Protein AF-A0A1H5A472-F1 (afdb_monomer)

Foldseek 3Di:
DWDDDPHFIDPDDPDPPQCDCVQPVVHQHDPDPRNQVVQDDPDDAADPQLLVLLLLLQVLCVVVQWHWAWKQDPSDTDGDRDSVSLSVRVRVTQKIWIWIDGPNPQIWIWIAHHPPGSLRGTPDGPNRPPCVVSNVRSSVVSVDDDD

Solvent-accessible surface area (backbone atoms only — not comparable to full-atom values): 8420 Å² total; per-residue (Å²): 122,78,43,77,56,97,92,45,66,31,86,56,74,94,51,97,84,48,36,38,47,88,82,29,63,88,43,72,48,45,93,43,70,57,42,49,48,69,54,57,50,79,86,42,65,63,48,73,67,37,52,52,38,52,52,53,35,52,51,44,29,39,78,74,49,34,35,64,42,28,35,54,52,99,79,38,79,41,84,16,92,40,71,68,51,43,50,60,57,35,63,77,33,29,33,29,36,38,34,29,35,28,95,90,73,49,59,34,48,39,34,32,37,52,86,50,47,64,92,38,30,72,68,48,47,89,88,17,77,89,39,61,68,52,51,55,55,24,52,53,57,68,71,47,80,82,132

pLDDT: mean 75.64, std 18.2, range [42.62, 95.88]

Structure (mmCIF, N/CA/C/O backbone):
data_AF-A0A1H5A472-F1
#
_entry.id   AF-A0A1H5A472-F1
#
loop_
_atom_site.group_PDB
_atom_site.id
_atom_site.type_symbol
_atom_site.label_atom_id
_atom_site.label_alt_id
_atom_site.label_comp_id
_atom_site.label_asym_id
_atom_site.label_entity_id
_atom_site.label_seq_id
_atom_site.pdbx_PDB_ins_code
_atom_site.Cartn_x
_atom_site.Cartn_y
_atom_site.Cartn_z
_atom_site.occupancy
_atom_site.B_iso_or_equiv
_atom_site.auth_seq_id
_atom_site.auth_comp_id
_atom_site.auth_asym_id
_atom_site.auth_atom_id
_atom_site.pdbx_PDB_model_num
ATOM 1 N N . MET A 1 1 ? 3.648 -10.139 -30.097 1.00 47.69 1 MET A N 1
ATOM 2 C CA . MET A 1 1 ? 2.779 -8.991 -30.430 1.00 47.69 1 MET A CA 1
ATOM 3 C C . MET A 1 1 ? 2.376 -8.373 -29.106 1.00 47.69 1 MET A C 1
ATOM 5 O O . MET A 1 1 ? 1.763 -9.064 -28.307 1.00 47.69 1 MET A O 1
ATOM 9 N N . THR A 1 2 ? 2.848 -7.169 -28.808 1.00 43.38 2 THR A N 1
ATOM 10 C CA . THR A 1 2 ? 2.674 -6.539 -27.493 1.00 43.38 2 THR A CA 1
ATOM 11 C C . THR A 1 2 ? 1.408 -5.693 -27.509 1.00 43.38 2 THR A C 1
ATOM 13 O O . THR A 1 2 ? 1.246 -4.872 -28.408 1.00 43.38 2 THR A O 1
ATOM 16 N N . ILE A 1 3 ? 0.496 -5.917 -26.562 1.00 47.66 3 ILE A N 1
ATOM 17 C CA . ILE A 1 3 ? -0.797 -5.223 -26.511 1.00 47.66 3 ILE A CA 1
ATOM 18 C C . ILE A 1 3 ? -0.734 -4.205 -25.373 1.00 47.66 3 ILE A C 1
ATOM 20 O O . ILE A 1 3 ? -0.486 -4.573 -24.227 1.00 47.66 3 ILE A O 1
ATOM 24 N N . VAL A 1 4 ? -0.926 -2.925 -25.689 1.00 42.81 4 VAL A N 1
ATOM 25 C CA . VAL A 1 4 ? -1.000 -1.847 -24.693 1.00 42.81 4 VAL A CA 1
ATOM 26 C C . VAL A 1 4 ? -2.466 -1.643 -24.333 1.00 42.81 4 VAL A C 1
ATOM 28 O O . VAL A 1 4 ? -3.269 -1.333 -25.208 1.00 42.81 4 VAL A O 1
ATOM 31 N N . ASN A 1 5 ? -2.816 -1.826 -23.062 1.00 42.66 5 ASN A N 1
ATOM 32 C CA . ASN A 1 5 ? -4.153 -1.555 -22.533 1.00 42.66 5 ASN A CA 1
ATOM 33 C C . ASN A 1 5 ? -4.028 -0.981 -21.116 1.00 42.66 5 ASN A C 1
ATOM 35 O O . ASN A 1 5 ? -3.119 -1.342 -20.375 1.00 42.66 5 ASN A O 1
ATOM 39 N N . ALA A 1 6 ? -4.914 -0.049 -20.752 1.00 45.81 6 ALA A N 1
ATOM 40 C CA . ALA A 1 6 ? -4.936 0.578 -19.422 1.00 45.81 6 ALA A CA 1
ATOM 41 C C . ALA A 1 6 ? -3.571 1.146 -18.953 1.00 45.81 6 ALA A C 1
ATOM 43 O O . ALA A 1 6 ? -3.205 1.046 -17.784 1.00 45.81 6 ALA A O 1
ATOM 44 N N . GLY A 1 7 ? -2.792 1.725 -19.875 1.00 44.59 7 GLY A N 1
ATOM 45 C CA . GLY A 1 7 ? -1.536 2.415 -19.553 1.00 44.59 7 GLY A CA 1
ATOM 46 C C . GLY A 1 7 ? -0.320 1.518 -19.287 1.00 44.59 7 GLY A C 1
ATOM 47 O O . GLY A 1 7 ? 0.719 2.041 -18.891 1.00 44.59 7 GLY A O 1
ATOM 48 N N . HIS A 1 8 ? -0.402 0.202 -19.518 1.00 44.22 8 HIS A N 1
ATOM 49 C CA . HIS A 1 8 ? 0.749 -0.699 -19.405 1.00 44.22 8 HIS A CA 1
ATOM 50 C C . HIS A 1 8 ? 0.734 -1.815 -20.466 1.00 44.22 8 HIS A C 1
ATOM 52 O O . HIS A 1 8 ? -0.222 -1.992 -21.225 1.00 44.22 8 HIS A O 1
ATOM 58 N N . THR A 1 9 ? 1.858 -2.520 -20.577 1.00 51.19 9 THR A N 1
ATOM 59 C CA . THR A 1 9 ? 2.163 -3.419 -21.693 1.00 51.19 9 THR A CA 1
ATOM 60 C C . THR A 1 9 ? 1.921 -4.877 -21.307 1.00 51.19 9 THR A C 1
ATOM 62 O O . THR A 1 9 ? 2.541 -5.377 -20.368 1.00 51.19 9 THR A O 1
ATOM 65 N N . HIS A 1 10 ? 1.076 -5.584 -22.060 1.00 43.56 10 HIS A N 1
ATOM 66 C CA . HIS A 1 10 ? 0.797 -7.004 -21.845 1.00 43.56 10 HIS A CA 1
ATOM 67 C C . HIS A 1 10 ? 1.555 -7.899 -22.839 1.00 43.56 10 HIS A C 1
ATOM 69 O O . HIS A 1 10 ? 1.568 -7.612 -24.043 1.00 43.56 10 HIS A O 1
ATOM 75 N N . PRO A 1 11 ? 2.139 -9.024 -22.377 1.00 50.25 11 PRO A N 1
ATOM 76 C CA . PRO A 1 11 ? 2.717 -10.039 -23.258 1.00 50.25 11 PRO A CA 1
ATOM 77 C C . PRO A 1 11 ? 1.666 -10.973 -23.890 1.00 50.25 11 PRO A C 1
ATOM 79 O O . PRO A 1 11 ? 2.010 -11.762 -24.766 1.00 50.25 11 PRO A O 1
ATOM 82 N N . HIS A 1 12 ? 0.403 -10.893 -23.463 1.00 53.00 12 HIS A N 1
ATOM 83 C CA . HIS A 1 12 ? -0.727 -11.691 -23.950 1.00 53.00 12 HIS A CA 1
ATOM 84 C C . HIS A 1 12 ? -2.000 -10.835 -24.062 1.00 53.00 12 HIS A C 1
ATOM 86 O O . HIS A 1 12 ? -2.042 -9.704 -23.578 1.00 53.00 12 HIS A O 1
ATOM 92 N N . ALA A 1 13 ? -3.040 -11.366 -24.711 1.00 55.28 13 ALA A N 1
ATOM 93 C CA . ALA A 1 13 ? -4.336 -10.701 -24.806 1.00 55.28 13 ALA A CA 1
ATOM 94 C C . ALA A 1 13 ? -4.941 -10.443 -23.413 1.00 55.28 13 ALA A C 1
ATOM 96 O O . ALA A 1 13 ? -4.740 -11.210 -22.468 1.00 55.28 13 ALA A O 1
ATOM 97 N N . HIS A 1 14 ? -5.670 -9.334 -23.292 1.00 52.16 14 HIS A N 1
ATOM 98 C CA . HIS A 1 14 ? -6.413 -8.964 -22.089 1.00 52.16 14 HIS A CA 1
ATOM 99 C C . HIS A 1 14 ? -7.748 -9.727 -22.059 1.00 52.16 14 HIS A C 1
ATOM 101 O O . HIS A 1 14 ? -8.812 -9.156 -22.296 1.00 52.16 14 HIS A O 1
ATOM 107 N N . ASP A 1 15 ? -7.675 -11.042 -21.855 1.00 60.97 15 ASP A N 1
ATOM 108 C CA . ASP A 1 15 ? -8.832 -11.929 -21.713 1.00 60.97 15 ASP A CA 1
ATOM 109 C C . ASP A 1 15 ? -8.953 -12.474 -20.275 1.00 60.97 15 ASP A C 1
ATOM 111 O O . ASP A 1 15 ? -8.257 -12.035 -19.356 1.00 60.97 15 ASP A O 1
ATOM 115 N N . GLN A 1 16 ? -9.860 -13.430 -20.057 1.00 53.03 16 GLN 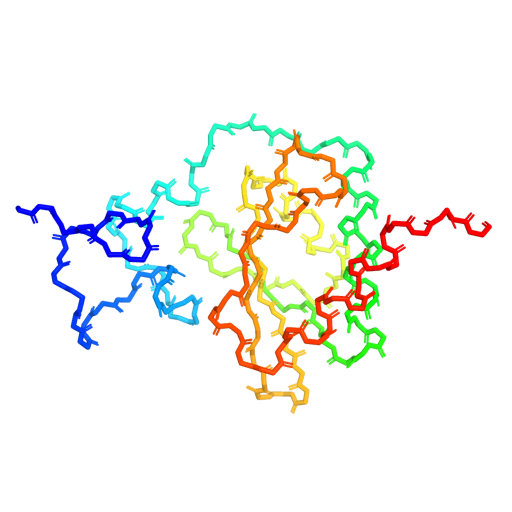A N 1
ATOM 116 C CA . GLN A 1 16 ? -10.113 -14.016 -18.737 1.00 53.03 16 GLN A CA 1
ATOM 117 C C . GLN A 1 16 ? -8.912 -14.778 -18.144 1.00 53.03 16 GLN A C 1
ATOM 119 O O . GLN A 1 16 ? -8.944 -15.075 -16.951 1.00 53.03 16 GLN A O 1
ATOM 124 N N . SER A 1 17 ? -7.871 -15.060 -18.938 1.00 53.88 17 SER A N 1
ATOM 125 C CA . SER A 1 17 ? -6.609 -15.676 -18.511 1.00 53.88 17 SER A CA 1
ATOM 126 C C . SER A 1 17 ? -5.535 -14.654 -18.105 1.00 53.88 17 SER A C 1
ATOM 128 O O . SER A 1 17 ? -4.436 -15.035 -17.692 1.00 53.88 17 SER A O 1
ATOM 130 N N . CYS A 1 18 ? -5.826 -13.350 -18.189 1.00 51.88 18 CYS A N 1
ATOM 131 C CA . CYS A 1 18 ? -4.914 -12.295 -17.762 1.00 51.88 18 CYS A CA 1
ATOM 132 C C . CYS A 1 18 ? -4.896 -12.161 -16.226 1.00 51.88 18 CYS A C 1
ATOM 134 O O . CYS A 1 18 ? -5.792 -11.559 -15.639 1.00 51.88 18 CYS A O 1
ATOM 136 N N . HIS A 1 19 ? -3.835 -12.675 -15.596 1.00 53.91 19 HIS A N 1
ATOM 137 C CA . HIS A 1 19 ? -3.572 -12.592 -14.147 1.00 53.91 19 HIS A CA 1
ATOM 138 C C . HIS A 1 19 ? -2.498 -11.531 -13.829 1.00 53.91 19 HIS A C 1
ATOM 140 O O . HIS A 1 19 ? -1.664 -11.705 -12.937 1.00 53.91 19 HIS A O 1
ATOM 146 N N . CYS A 1 20 ? -2.404 -10.467 -14.638 1.00 53.66 20 CYS A N 1
ATOM 147 C CA . CYS A 1 20 ? -1.385 -9.450 -14.401 1.00 53.66 20 CYS A CA 1
ATOM 148 C C . CYS A 1 20 ? -1.757 -8.602 -13.179 1.00 53.66 20 CYS A C 1
ATOM 150 O O . CYS A 1 20 ? -2.927 -8.289 -12.960 1.00 53.66 20 CYS A O 1
ATOM 152 N N . VAL A 1 21 ? -0.756 -8.175 -12.408 1.00 50.16 21 VAL A N 1
ATOM 153 C CA . VAL A 1 21 ? -0.967 -7.413 -11.163 1.00 50.16 21 VAL A CA 1
ATOM 154 C C . VAL A 1 21 ? -1.721 -6.092 -11.377 1.00 50.16 21 VAL A C 1
ATOM 156 O O . VAL A 1 21 ? -2.335 -5.580 -10.453 1.00 50.16 21 VAL A O 1
ATOM 159 N N . ALA A 1 22 ? -1.712 -5.545 -12.593 1.00 48.97 22 ALA A N 1
ATOM 160 C CA . ALA A 1 22 ? -2.420 -4.312 -12.924 1.00 48.97 22 ALA A CA 1
ATOM 161 C C . ALA A 1 22 ? -3.889 -4.526 -13.348 1.00 48.97 22 ALA A C 1
ATOM 163 O O . ALA A 1 22 ? -4.687 -3.607 -13.218 1.00 48.97 22 ALA A O 1
ATOM 164 N N . CYS A 1 23 ? -4.276 -5.726 -13.799 1.00 48.22 23 CYS A N 1
ATOM 165 C CA . CYS A 1 23 ? -5.669 -6.044 -14.157 1.00 48.22 23 CYS A CA 1
ATOM 166 C C . CYS A 1 23 ? -6.374 -6.902 -13.103 1.00 48.22 23 CYS A C 1
ATOM 168 O O . CYS A 1 23 ? -7.590 -6.819 -12.957 1.00 48.22 23 CYS A O 1
ATOM 170 N N . ARG A 1 24 ? -5.619 -7.722 -12.366 1.00 55.72 24 ARG A N 1
ATOM 171 C CA . ARG A 1 24 ? -6.093 -8.569 -11.268 1.00 55.72 24 ARG A CA 1
ATOM 172 C C . ARG A 1 24 ? -5.063 -8.607 -10.131 1.00 55.72 24 ARG A C 1
ATOM 174 O O . ARG A 1 24 ? -4.466 -9.648 -9.876 1.00 55.72 24 ARG A O 1
ATOM 181 N N . PRO A 1 25 ? -4.860 -7.495 -9.402 1.00 50.56 25 PRO A N 1
ATOM 182 C CA . PRO A 1 25 ? -3.898 -7.423 -8.294 1.00 50.56 25 PRO A CA 1
ATOM 183 C C . PRO A 1 25 ? -4.178 -8.400 -7.143 1.00 50.56 25 PRO A C 1
ATOM 185 O O . PRO A 1 25 ? -3.333 -8.588 -6.274 1.00 50.56 25 PRO A O 1
ATOM 188 N N . LEU A 1 26 ? -5.366 -9.005 -7.111 1.00 42.62 26 LEU A N 1
ATOM 189 C CA . LEU A 1 26 ? -5.763 -10.015 -6.130 1.00 42.62 26 LEU A CA 1
ATOM 190 C C . LEU A 1 26 ? -5.217 -11.413 -6.453 1.00 42.62 26 LEU A C 1
ATOM 192 O O . LEU A 1 26 ? -5.091 -12.241 -5.553 1.00 42.62 26 LEU A O 1
ATOM 196 N N . GLU A 1 27 ? -4.861 -11.680 -7.707 1.00 47.47 27 GLU A N 1
ATOM 197 C CA . GLU A 1 27 ? -4.285 -12.954 -8.127 1.00 47.47 27 GLU A CA 1
ATOM 198 C C . GLU A 1 27 ? -2.751 -12.886 -8.048 1.00 47.47 27 GLU A C 1
ATOM 200 O O . GLU A 1 27 ? -2.148 -11.810 -8.111 1.00 47.47 27 GLU A O 1
ATOM 205 N N . ARG A 1 28 ? -2.091 -14.039 -7.847 1.00 50.03 28 ARG A N 1
ATOM 206 C CA . ARG A 1 28 ? -0.621 -14.120 -7.907 1.00 50.03 28 ARG A CA 1
ATOM 207 C C . ARG A 1 28 ? -0.172 -13.479 -9.225 1.00 50.03 28 ARG A C 1
ATOM 209 O O . ARG A 1 28 ? -0.717 -13.874 -10.258 1.00 50.03 28 ARG A O 1
ATOM 216 N N . PRO A 1 29 ? 0.802 -12.547 -9.220 1.00 53.34 29 PRO A N 1
ATOM 217 C CA . PRO A 1 29 ? 1.305 -11.988 -10.463 1.00 53.34 29 PRO A CA 1
ATOM 218 C C . PRO A 1 29 ? 1.731 -13.154 -11.346 1.00 53.34 29 PRO A C 1
ATOM 220 O O . PRO A 1 29 ? 2.516 -14.007 -10.919 1.00 53.34 29 PRO A O 1
ATOM 223 N N . CYS A 1 30 ? 1.196 -13.234 -12.565 1.00 48.22 30 CYS A N 1
ATOM 224 C CA . CYS A 1 30 ? 1.751 -14.182 -13.515 1.00 48.22 30 CYS A CA 1
ATOM 225 C C . CYS A 1 30 ? 3.245 -13.851 -13.658 1.00 48.22 30 CYS A C 1
ATOM 227 O O . CYS A 1 30 ? 3.609 -12.681 -13.780 1.00 48.22 30 CYS A O 1
ATOM 229 N N . GLY A 1 31 ? 4.124 -14.858 -13.600 1.00 53.44 31 GLY A N 1
ATOM 230 C CA . GLY A 1 31 ? 5.587 -14.686 -13.629 1.00 53.44 31 GLY A CA 1
ATOM 231 C C . GLY A 1 31 ? 6.134 -14.148 -14.957 1.00 53.44 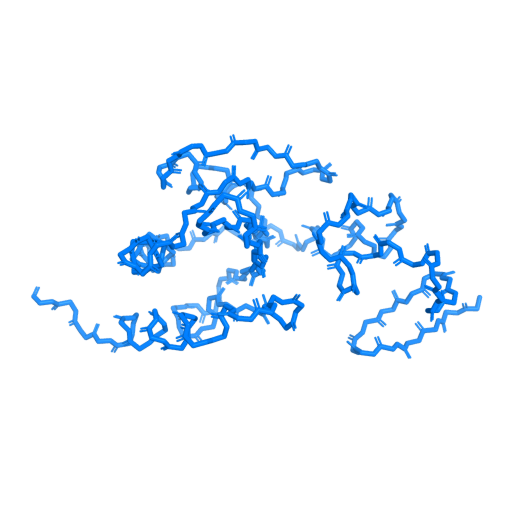31 GLY A C 1
ATOM 232 O O . GLY A 1 31 ? 7.274 -14.419 -15.318 1.00 53.44 31 GLY A O 1
ATOM 233 N N . CYS A 1 32 ? 5.310 -13.443 -15.732 1.00 52.53 32 CYS A N 1
ATOM 234 C CA . CYS A 1 32 ? 5.692 -12.842 -16.987 1.00 52.53 32 CYS A CA 1
ATOM 235 C C . CYS A 1 32 ? 6.567 -11.607 -16.756 1.00 52.53 32 CYS A C 1
ATOM 237 O O . CYS A 1 32 ? 6.423 -10.868 -15.778 1.00 52.53 32 CYS A O 1
ATOM 239 N N . PHE A 1 33 ? 7.432 -11.351 -17.733 1.00 49.69 33 PHE A N 1
ATOM 240 C CA . PHE A 1 33 ? 8.379 -10.241 -17.736 1.00 49.69 33 PHE A CA 1
ATOM 241 C C . PHE A 1 33 ? 7.717 -8.877 -17.470 1.00 49.69 33 PHE A C 1
ATOM 243 O O . PHE A 1 33 ? 8.246 -8.074 -16.710 1.00 49.69 33 PHE A O 1
ATOM 250 N N . GLY A 1 34 ? 6.519 -8.633 -18.018 1.00 54.00 34 GLY A N 1
ATOM 251 C CA . GLY A 1 34 ? 5.778 -7.385 -17.792 1.00 54.00 34 GLY A CA 1
ATOM 252 C C . GLY A 1 34 ? 5.315 -7.194 -16.342 1.00 54.00 34 GLY A C 1
ATOM 253 O O . GLY A 1 34 ? 5.391 -6.087 -15.818 1.00 54.00 34 GLY A O 1
ATOM 254 N N . CYS A 1 35 ? 4.893 -8.264 -15.659 1.00 56.16 35 CYS A N 1
ATOM 255 C CA . CYS A 1 35 ? 4.521 -8.192 -14.243 1.00 56.16 35 CYS A CA 1
ATOM 256 C C . CYS A 1 35 ? 5.745 -8.052 -13.343 1.00 56.16 35 CYS A C 1
ATOM 258 O O . CYS A 1 35 ? 5.704 -7.268 -12.401 1.00 56.16 35 CYS A O 1
ATOM 260 N N . GLN A 1 36 ? 6.839 -8.753 -13.660 1.00 58.31 36 GLN A N 1
ATOM 261 C CA . GLN A 1 36 ? 8.108 -8.613 -12.941 1.00 58.31 36 GLN A CA 1
ATOM 262 C C . GLN A 1 36 ? 8.664 -7.186 -13.039 1.00 58.31 36 GLN A C 1
ATOM 264 O O . GLN A 1 36 ? 9.106 -6.636 -12.038 1.00 58.31 36 GLN A O 1
ATOM 269 N N . GLN A 1 37 ? 8.556 -6.533 -14.198 1.00 56.88 37 GLN A N 1
ATOM 270 C CA . GLN A 1 37 ? 8.971 -5.133 -14.348 1.00 56.88 37 GLN A CA 1
ATOM 271 C C . GLN A 1 37 ? 8.116 -4.136 -13.550 1.00 56.88 37 GLN A C 1
ATOM 273 O O . GLN A 1 37 ? 8.610 -3.076 -13.170 1.00 56.88 37 GLN A O 1
ATOM 278 N N . LEU A 1 38 ? 6.845 -4.445 -13.272 1.00 55.53 38 LEU A N 1
ATOM 279 C CA . LEU A 1 38 ? 5.987 -3.575 -12.457 1.00 55.53 38 LEU A CA 1
ATOM 280 C C . LEU A 1 38 ? 6.374 -3.594 -10.971 1.00 55.53 38 LEU A C 1
ATOM 282 O O . LEU A 1 38 ? 6.243 -2.563 -10.311 1.00 55.53 38 LEU A O 1
ATOM 286 N N . VAL A 1 39 ? 6.868 -4.730 -10.462 1.00 56.75 39 VAL A N 1
ATOM 287 C CA . VAL A 1 39 ? 7.410 -4.850 -9.093 1.00 56.75 39 VAL A CA 1
ATOM 288 C C . VAL A 1 39 ? 8.879 -4.428 -8.992 1.00 56.75 39 VAL A C 1
ATOM 290 O O . VAL A 1 39 ? 9.309 -3.985 -7.933 1.00 56.75 39 VAL A O 1
ATOM 293 N N . GLN A 1 40 ? 9.643 -4.498 -10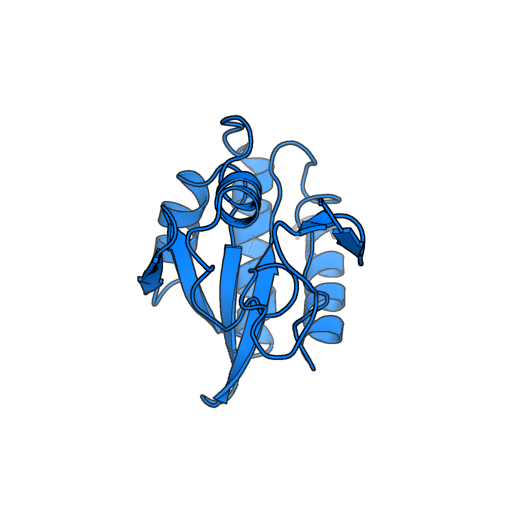.085 1.00 53.44 40 GLN A N 1
ATOM 294 C CA . GLN A 1 40 ? 11.063 -4.141 -10.128 1.00 53.44 40 GLN A CA 1
ATOM 295 C C . GLN A 1 40 ? 11.274 -2.770 -10.787 1.00 53.44 40 GLN A C 1
ATOM 297 O O . GLN A 1 40 ? 11.669 -2.661 -11.946 1.00 53.44 40 GLN A O 1
ATOM 302 N N . ALA A 1 41 ? 11.012 -1.693 -10.047 1.00 53.31 41 ALA A N 1
ATOM 303 C CA . ALA A 1 41 ? 11.501 -0.361 -10.410 1.00 53.31 41 ALA A CA 1
ATOM 304 C C . ALA A 1 41 ? 12.942 -0.160 -9.899 1.00 53.31 41 ALA A C 1
ATOM 306 O O . ALA A 1 41 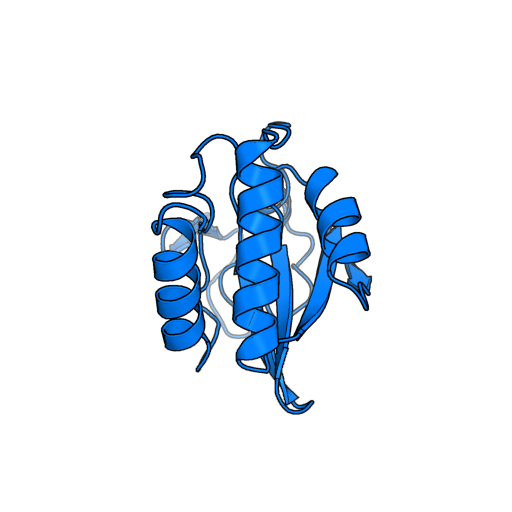? 13.342 -0.874 -8.974 1.00 53.31 41 ALA A O 1
ATOM 307 N N . PRO A 1 42 ? 13.728 0.790 -10.453 1.00 52.50 42 PRO A N 1
ATOM 308 C CA . PRO A 1 42 ? 15.053 1.106 -9.919 1.00 52.50 42 PRO A CA 1
ATOM 309 C C . PRO A 1 42 ? 14.986 1.341 -8.406 1.00 52.50 42 PRO A C 1
ATOM 311 O O . PRO A 1 42 ? 14.027 1.948 -7.928 1.00 52.50 42 PRO A O 1
ATOM 314 N N . ASN A 1 43 ? 15.989 0.833 -7.679 1.00 56.88 43 ASN A N 1
ATOM 315 C CA . ASN A 1 43 ? 16.110 0.875 -6.218 1.00 56.88 43 ASN A CA 1
ATOM 316 C C . ASN A 1 43 ? 16.138 2.318 -5.687 1.00 56.88 43 ASN A C 1
ATOM 318 O O . ASN A 1 43 ? 17.190 2.845 -5.333 1.00 56.88 43 ASN A O 1
ATOM 322 N N . MET A 1 44 ? 14.984 2.972 -5.634 1.00 72.25 44 MET A N 1
ATOM 323 C CA . MET A 1 44 ? 14.781 4.148 -4.808 1.00 72.25 44 MET A CA 1
ATOM 324 C C . MET A 1 44 ? 14.374 3.666 -3.432 1.00 72.25 44 MET A C 1
ATOM 326 O O . MET A 1 44 ? 13.360 2.997 -3.278 1.00 72.25 44 MET A O 1
ATOM 330 N N . MET A 1 45 ? 15.202 3.988 -2.448 1.00 81.50 45 MET A N 1
ATOM 331 C CA . MET A 1 45 ? 14.866 3.792 -1.047 1.00 81.50 45 MET A CA 1
ATOM 332 C C . MET A 1 45 ? 13.950 4.936 -0.595 1.00 81.50 45 MET A C 1
ATOM 334 O O . MET A 1 45 ? 14.158 6.073 -1.034 1.00 81.50 45 MET A O 1
ATOM 338 N N . PRO A 1 46 ? 12.959 4.677 0.273 1.00 87.69 46 PRO A N 1
ATOM 339 C CA . PRO A 1 46 ? 12.101 5.731 0.794 1.00 87.69 46 PRO A CA 1
ATOM 340 C C . PRO A 1 46 ? 12.899 6.713 1.657 1.00 87.69 46 PRO A C 1
ATOM 342 O O . PRO A 1 46 ? 13.813 6.332 2.398 1.00 87.69 46 PRO A O 1
ATOM 345 N N . THR A 1 47 ? 12.516 7.985 1.605 1.00 89.44 47 THR A N 1
ATOM 346 C CA . THR A 1 47 ? 12.972 8.996 2.570 1.00 89.44 47 THR A CA 1
ATOM 347 C C . THR A 1 47 ? 12.301 8.800 3.937 1.00 89.44 47 THR A C 1
ATOM 349 O O . THR A 1 47 ? 11.284 8.114 4.046 1.00 89.44 47 THR A O 1
ATOM 352 N N . ASP A 1 48 ? 12.828 9.424 4.999 1.00 89.31 48 ASP A N 1
ATOM 353 C CA . ASP A 1 48 ? 12.177 9.405 6.323 1.00 89.31 48 ASP A CA 1
ATOM 354 C C . ASP A 1 48 ? 10.748 9.957 6.287 1.00 89.31 48 ASP A C 1
ATOM 356 O O . ASP A 1 48 ? 9.850 9.394 6.911 1.00 89.31 48 ASP A O 1
ATOM 360 N N . ILE A 1 49 ? 10.530 11.021 5.510 1.00 88.50 49 ILE A N 1
ATOM 361 C CA . ILE A 1 49 ? 9.215 11.646 5.337 1.00 88.50 49 ILE A C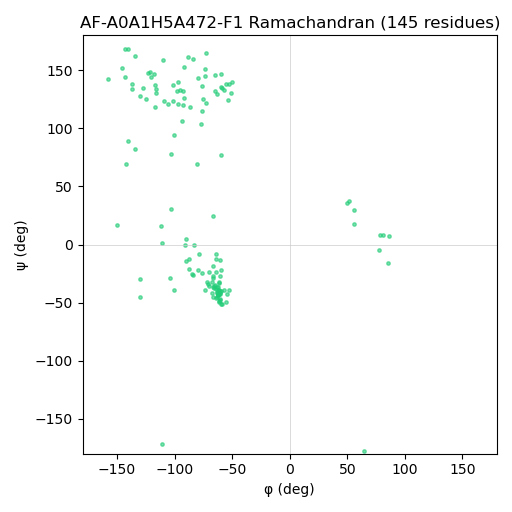A 1
ATOM 362 C C . ILE A 1 49 ? 8.234 10.655 4.706 1.00 88.50 49 ILE A C 1
ATOM 364 O O . ILE A 1 49 ? 7.108 10.531 5.176 1.00 88.50 49 ILE A O 1
ATOM 368 N N . GLU A 1 50 ? 8.661 9.913 3.685 1.00 90.12 50 GLU A N 1
ATOM 369 C CA . GLU A 1 50 ? 7.812 8.927 3.007 1.00 90.12 50 GLU A CA 1
ATOM 370 C C . GLU A 1 50 ? 7.544 7.696 3.872 1.00 90.12 50 GLU A C 1
ATOM 372 O O . GLU A 1 50 ? 6.436 7.162 3.835 1.00 90.12 50 GLU A O 1
ATOM 377 N N . ARG A 1 51 ? 8.509 7.272 4.700 1.00 91.19 51 ARG A N 1
ATOM 378 C CA . ARG A 1 51 ? 8.286 6.222 5.708 1.00 91.19 51 ARG A CA 1
ATOM 379 C C . ARG A 1 51 ? 7.219 6.643 6.717 1.00 91.19 51 ARG A C 1
ATOM 381 O O . ARG A 1 51 ? 6.283 5.887 6.972 1.00 91.19 51 ARG A O 1
ATOM 388 N N . GLN A 1 52 ? 7.336 7.856 7.256 1.00 91.94 52 GLN A N 1
ATOM 389 C CA . GLN A 1 52 ? 6.347 8.418 8.178 1.00 91.94 52 GLN A CA 1
ATOM 390 C C . GLN A 1 52 ? 4.986 8.600 7.498 1.00 91.94 52 GLN A C 1
ATOM 392 O O . GLN A 1 52 ? 3.959 8.269 8.086 1.00 91.94 52 GLN A O 1
ATOM 397 N N . GLY A 1 53 ? 4.978 9.058 6.245 1.00 92.38 53 GLY A N 1
ATOM 398 C CA . GLY A 1 53 ? 3.774 9.182 5.435 1.00 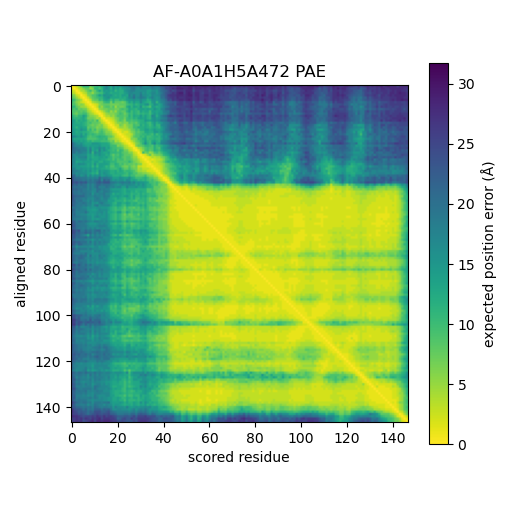92.38 53 GLY A CA 1
ATOM 399 C C . GLY A 1 53 ? 3.083 7.835 5.228 1.00 92.38 53 GLY A C 1
ATOM 400 O O . GLY A 1 53 ? 1.885 7.719 5.471 1.00 92.38 53 GLY A O 1
ATOM 401 N N . LEU A 1 54 ? 3.822 6.780 4.869 1.00 93.94 54 LEU A N 1
ATOM 402 C CA . LEU A 1 54 ? 3.242 5.441 4.744 1.00 93.94 54 LEU A CA 1
ATOM 403 C C . LEU A 1 54 ? 2.675 4.958 6.085 1.00 93.94 54 LEU A C 1
ATOM 405 O O . LEU A 1 54 ? 1.565 4.433 6.124 1.00 93.94 54 LEU A O 1
ATOM 409 N N . GLN A 1 55 ? 3.386 5.178 7.191 1.00 95.12 55 GLN A N 1
ATOM 410 C CA . GLN A 1 55 ? 2.895 4.814 8.519 1.00 95.12 55 GLN A CA 1
ATOM 411 C C . GLN A 1 55 ? 1.570 5.517 8.855 1.00 95.12 55 GLN A C 1
ATOM 413 O O . GLN A 1 55 ? 0.602 4.848 9.217 1.00 95.12 55 GLN A O 1
ATOM 418 N N . GLN A 1 56 ? 1.501 6.842 8.703 1.00 94.31 56 GLN A N 1
ATOM 419 C CA . GLN A 1 56 ? 0.286 7.630 8.952 1.00 94.31 56 GLN A CA 1
ATOM 420 C C . GLN A 1 56 ? -0.871 7.189 8.051 1.00 94.31 56 GLN A C 1
ATOM 422 O O . GLN A 1 56 ? -2.013 7.064 8.498 1.00 94.31 56 GLN A O 1
ATOM 427 N N . PHE A 1 57 ? -0.571 6.893 6.787 1.00 94.69 57 PHE A N 1
ATOM 428 C CA . PHE A 1 57 ? -1.547 6.398 5.830 1.00 94.69 57 PHE A CA 1
ATOM 429 C C . PHE A 1 57 ? -2.150 5.057 6.268 1.00 94.69 57 PHE A C 1
ATOM 431 O O . PHE A 1 57 ? -3.372 4.913 6.326 1.00 94.69 57 PHE A O 1
ATOM 438 N N . LEU A 1 58 ? -1.309 4.086 6.639 1.00 95.44 58 LEU A N 1
ATOM 439 C CA . LEU A 1 58 ? -1.763 2.774 7.111 1.00 95.44 58 LEU A CA 1
ATOM 440 C C . LEU A 1 58 ? -2.536 2.878 8.435 1.00 95.44 58 LEU A C 1
ATOM 442 O O . LEU A 1 58 ? -3.518 2.158 8.631 1.00 95.44 58 LEU A O 1
ATOM 446 N N . GLN A 1 59 ? -2.147 3.799 9.322 1.00 95.88 59 GLN A N 1
ATOM 447 C CA . GLN A 1 59 ? -2.887 4.092 10.553 1.00 95.88 59 GLN A CA 1
ATOM 448 C C . GLN A 1 59 ? -4.288 4.641 10.250 1.00 95.88 59 GLN A C 1
ATOM 450 O O . GLN A 1 59 ? -5.265 4.172 10.834 1.00 95.88 59 GLN A O 1
ATOM 455 N N . SER A 1 60 ? -4.410 5.577 9.304 1.00 95.06 60 SER A N 1
ATOM 456 C CA . SER A 1 60 ? -5.706 6.117 8.877 1.00 95.06 60 SER A CA 1
ATOM 457 C C . SER A 1 60 ? -6.600 5.043 8.251 1.00 95.06 60 SER A C 1
ATOM 459 O O . SER A 1 60 ? -7.787 4.970 8.568 1.00 95.06 60 SER A O 1
ATOM 461 N N . LEU A 1 61 ? -6.046 4.159 7.415 1.00 94.94 61 LEU A N 1
ATOM 462 C CA . LEU A 1 61 ? -6.794 3.022 6.871 1.00 94.94 61 LEU A CA 1
ATOM 463 C C . LEU A 1 61 ? -7.272 2.071 7.975 1.00 94.94 61 LEU A C 1
ATOM 465 O O . LEU A 1 61 ? -8.440 1.675 7.985 1.00 94.94 61 LEU A O 1
ATOM 469 N N . THR A 1 62 ? -6.407 1.777 8.945 1.00 94.62 62 THR A N 1
ATOM 470 C CA . THR A 1 62 ? -6.727 0.912 10.091 1.00 94.62 62 THR A CA 1
ATOM 471 C C . THR A 1 62 ? -7.877 1.484 10.921 1.00 94.62 62 THR A C 1
ATOM 473 O O . THR A 1 62 ? -8.798 0.750 11.273 1.00 94.62 62 THR A O 1
ATOM 476 N N . GLN A 1 63 ? -7.896 2.800 11.165 1.00 94.94 63 GLN A N 1
ATOM 477 C CA . GLN A 1 63 ? -9.005 3.481 11.854 1.00 94.94 63 GLN A CA 1
ATOM 478 C C . GLN A 1 63 ? -10.341 3.352 11.109 1.00 94.94 63 GLN A C 1
ATOM 480 O O . GLN A 1 63 ? -11.406 3.369 11.721 1.00 94.94 63 GLN A O 1
ATOM 485 N N . GLN A 1 64 ? -10.292 3.186 9.788 1.00 94.25 64 GLN A N 1
ATOM 486 C CA . GLN A 1 64 ? -11.459 2.971 8.934 1.00 94.25 64 GLN A CA 1
ATOM 487 C C . GLN A 1 64 ? -11.809 1.480 8.755 1.00 94.25 64 GLN A C 1
ATOM 489 O O . GLN A 1 64 ? -12.720 1.142 7.986 1.00 94.25 64 GLN A O 1
ATOM 494 N N . GLY A 1 65 ? -11.102 0.582 9.450 1.00 94.25 65 GLY A N 1
ATOM 495 C CA . GLY A 1 65 ? -11.295 -0.869 9.421 1.00 94.25 65 GLY A CA 1
ATOM 496 C C . GLY A 1 65 ? -10.547 -1.601 8.304 1.00 94.25 65 GLY A C 1
ATOM 497 O O . GLY A 1 65 ? -10.782 -2.790 8.118 1.00 94.25 65 GLY A O 1
ATOM 498 N N . TRP A 1 66 ? -9.678 -0.918 7.554 1.00 94.12 66 TRP A N 1
ATOM 499 C CA . TRP A 1 66 ? -8.819 -1.531 6.539 1.00 94.12 66 TRP A CA 1
ATOM 500 C C . TRP A 1 66 ? -7.458 -1.877 7.140 1.00 94.12 66 TRP A C 1
ATOM 502 O O . TRP A 1 66 ? -6.635 -1.001 7.394 1.00 94.12 66 TRP A O 1
ATOM 512 N N . LEU A 1 67 ? -7.226 -3.164 7.367 1.00 94.31 67 LEU A N 1
ATOM 513 C CA . LEU A 1 67 ? -6.031 -3.686 8.017 1.00 94.31 67 LEU A CA 1
ATOM 514 C C . LEU A 1 67 ? -4.994 -4.117 6.977 1.00 94.31 67 LEU A C 1
ATOM 516 O O . LEU A 1 67 ? -5.358 -4.846 6.051 1.00 94.31 67 LEU A O 1
ATOM 520 N N . PRO A 1 68 ? -3.713 -3.737 7.118 1.00 94.19 68 PRO A N 1
ATOM 521 C CA . PRO A 1 68 ? -2.633 -4.343 6.347 1.00 94.19 68 PRO A CA 1
ATOM 522 C C . PRO A 1 68 ? -2.624 -5.859 6.543 1.00 94.19 68 PRO A C 1
ATOM 524 O O . PRO A 1 68 ? -2.832 -6.346 7.654 1.00 94.19 68 PRO A O 1
ATOM 527 N N . HIS A 1 69 ? -2.411 -6.600 5.460 1.00 92.62 69 HIS A N 1
ATOM 528 C CA . HIS A 1 69 ? -2.458 -8.057 5.493 1.00 92.62 69 HIS A CA 1
ATOM 529 C C . HIS A 1 69 ? -1.245 -8.707 4.842 1.00 92.62 69 HIS A C 1
ATOM 531 O O . HI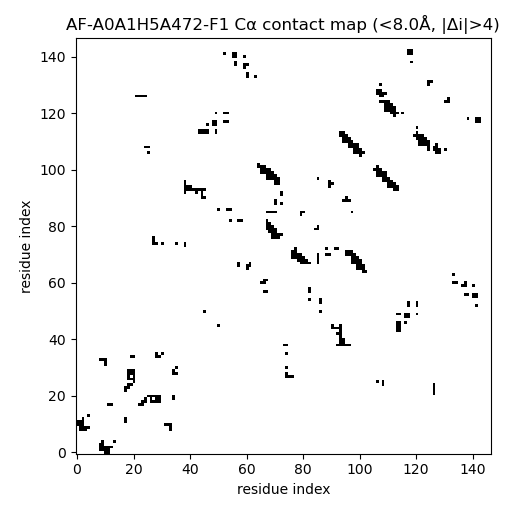S A 1 69 ? -0.688 -9.647 5.409 1.00 92.62 69 HIS A O 1
ATOM 537 N N . GLU A 1 70 ? -0.838 -8.231 3.664 1.00 92.94 70 GLU A N 1
ATOM 538 C CA . GLU A 1 70 ? 0.316 -8.770 2.944 1.00 92.94 70 GLU A CA 1
ATOM 539 C C . GLU A 1 70 ? 1.063 -7.674 2.181 1.00 92.94 70 GLU A C 1
ATOM 541 O O . GLU A 1 70 ? 0.460 -6.710 1.702 1.00 92.94 70 GLU A O 1
ATOM 546 N N . VAL A 1 71 ? 2.365 -7.872 1.987 1.00 92.12 71 VAL A N 1
ATOM 547 C CA . VAL A 1 71 ? 3.207 -7.081 1.080 1.00 92.12 71 VAL A CA 1
ATOM 548 C C . VAL A 1 71 ? 3.741 -7.990 -0.023 1.00 92.12 71 VAL A C 1
ATOM 550 O O . VAL A 1 71 ? 4.151 -9.119 0.241 1.00 92.12 71 VAL A O 1
ATOM 553 N N . MET A 1 72 ? 3.733 -7.514 -1.267 1.00 87.44 72 MET A N 1
ATOM 554 C CA . MET A 1 72 ? 4.377 -8.211 -2.380 1.00 87.44 72 MET A CA 1
ATOM 555 C C . MET A 1 72 ? 5.897 -8.030 -2.304 1.00 87.44 72 MET A C 1
ATOM 557 O O . MET A 1 72 ? 6.391 -6.920 -2.502 1.00 87.44 72 MET A O 1
ATOM 561 N N . LEU A 1 73 ? 6.625 -9.124 -2.084 1.00 82.75 73 LEU A N 1
ATOM 562 C CA . LEU A 1 73 ? 8.088 -9.194 -2.088 1.00 82.75 73 LEU A CA 1
ATOM 563 C C . LEU A 1 73 ? 8.542 -10.263 -3.082 1.00 82.75 73 LEU A C 1
ATOM 565 O O . LEU A 1 73 ? 8.083 -11.402 -3.023 1.00 82.75 73 LEU A O 1
ATOM 569 N N . ASP A 1 74 ? 9.409 -9.886 -4.024 1.00 75.62 74 ASP A N 1
ATOM 570 C CA . ASP A 1 74 ? 9.987 -10.788 -5.033 1.00 75.62 74 ASP A CA 1
ATOM 571 C C . ASP A 1 74 ? 8.958 -11.660 -5.784 1.00 75.62 74 ASP A C 1
ATOM 573 O O . ASP A 1 74 ? 9.204 -12.811 -6.143 1.00 75.62 74 ASP A O 1
ATOM 577 N N . GLY A 1 75 ? 7.769 -11.101 -6.040 1.00 73.50 75 GLY A N 1
ATOM 578 C CA . GLY A 1 75 ? 6.680 -11.791 -6.741 1.00 73.50 75 GLY A CA 1
ATOM 579 C C . GLY A 1 75 ? 5.847 -12.742 -5.872 1.00 73.50 75 GLY A C 1
ATOM 580 O O . GLY A 1 75 ? 4.994 -13.456 -6.404 1.00 73.50 75 GLY A O 1
ATOM 581 N N . ALA A 1 76 ? 6.049 -12.744 -4.553 1.00 78.12 76 ALA A N 1
ATOM 582 C CA . ALA A 1 76 ? 5.245 -13.486 -3.591 1.00 78.12 76 ALA A CA 1
ATOM 583 C C . ALA A 1 76 ? 4.592 -12.561 -2.553 1.00 78.12 76 ALA A C 1
ATOM 585 O O . ALA A 1 76 ? 5.180 -11.580 -2.106 1.00 78.12 76 ALA A O 1
ATOM 586 N N . TRP A 1 77 ? 3.374 -12.908 -2.137 1.00 84.38 77 TRP A N 1
ATOM 587 C CA . TRP A 1 77 ? 2.720 -12.258 -1.005 1.00 84.38 77 TRP A CA 1
ATOM 588 C C . TRP A 1 77 ? 3.336 -12.754 0.300 1.00 84.38 77 TRP A C 1
ATOM 590 O O . TRP A 1 77 ? 3.389 -13.959 0.545 1.00 84.38 77 TRP A O 1
ATOM 600 N N . GLN A 1 78 ? 3.806 -11.818 1.117 1.00 90.94 78 GLN A N 1
ATOM 601 C CA . GLN A 1 78 ? 4.329 -12.070 2.452 1.00 90.94 78 GLN A CA 1
ATOM 602 C C . GLN A 1 78 ? 3.348 -11.510 3.469 1.00 90.94 78 GLN A C 1
ATOM 604 O O . GLN A 1 78 ? 3.024 -10.324 3.421 1.00 90.94 78 GLN A O 1
ATOM 609 N N . HIS A 1 79 ? 2.877 -12.358 4.378 1.00 93.31 79 HIS A N 1
ATOM 610 C CA . HIS A 1 79 ? 1.939 -11.956 5.418 1.00 93.31 79 HIS A CA 1
ATOM 611 C C . HIS A 1 79 ? 2.576 -10.950 6.388 1.00 93.31 79 HIS A C 1
ATOM 613 O O . HIS A 1 79 ? 3.691 -11.161 6.861 1.00 93.31 79 HIS A O 1
ATOM 619 N N . THR A 1 80 ? 1.860 -9.863 6.677 1.00 94.31 80 THR A N 1
ATOM 620 C CA . THR A 1 80 ? 2.301 -8.749 7.530 1.00 94.31 80 THR A CA 1
ATOM 621 C C . THR A 1 80 ? 1.187 -8.356 8.511 1.00 94.31 80 THR A C 1
ATOM 623 O O . THR A 1 80 ? 0.437 -7.417 8.243 1.00 94.31 80 THR A O 1
ATOM 626 N N . PRO A 1 81 ? 1.040 -9.058 9.651 1.00 85.81 81 PRO A N 1
ATOM 627 C CA . PRO A 1 81 ? -0.006 -8.822 10.655 1.00 85.81 81 PRO A CA 1
ATOM 628 C C . PRO A 1 81 ? 0.038 -7.460 11.368 1.00 85.81 81 PRO A C 1
ATOM 630 O O . PRO A 1 81 ? -0.886 -7.157 12.122 1.00 85.81 81 PRO A O 1
ATOM 633 N N . SER A 1 82 ? 1.082 -6.644 11.185 1.00 93.12 82 SER A N 1
ATOM 634 C CA . SER A 1 82 ? 1.173 -5.313 11.797 1.00 93.12 82 SER A CA 1
ATOM 635 C C . SER A 1 82 ? 1.643 -4.239 10.819 1.00 93.12 82 SER A C 1
ATOM 637 O O . SER A 1 82 ? 2.237 -4.523 9.771 1.00 93.12 82 SER A O 1
ATOM 639 N N . ILE A 1 83 ? 1.395 -2.976 11.185 1.00 95.38 83 ILE A N 1
ATOM 640 C CA . ILE A 1 83 ? 1.929 -1.821 10.458 1.00 95.38 83 ILE A CA 1
ATOM 641 C C . ILE A 1 83 ? 3.461 -1.856 10.475 1.00 95.38 83 ILE A C 1
ATOM 643 O O . ILE A 1 83 ? 4.056 -1.604 9.432 1.00 95.38 83 ILE A O 1
ATOM 647 N N . GLU A 1 84 ? 4.113 -2.221 11.590 1.00 95.56 84 GLU A N 1
ATOM 648 C CA . GLU A 1 84 ? 5.583 -2.281 11.628 1.00 95.56 84 GLU A CA 1
ATOM 649 C C . GLU A 1 84 ? 6.146 -3.280 10.613 1.00 95.56 84 GLU A C 1
ATOM 651 O O . GLU A 1 84 ? 7.028 -2.921 9.837 1.00 95.56 84 GLU A O 1
ATOM 656 N N . GLN A 1 85 ? 5.599 -4.498 10.551 1.00 95.06 85 GLN A N 1
ATOM 657 C CA . GLN A 1 85 ? 6.058 -5.508 9.588 1.00 95.06 85 GLN A CA 1
ATOM 658 C C . GLN A 1 85 ? 5.756 -5.099 8.144 1.00 95.06 85 GLN A C 1
ATOM 660 O O . GLN A 1 85 ? 6.556 -5.320 7.236 1.00 95.06 85 GLN A O 1
ATOM 665 N N . THR A 1 86 ? 4.613 -4.443 7.930 1.00 95.75 86 THR A N 1
ATOM 666 C CA . THR A 1 86 ? 4.260 -3.880 6.623 1.00 95.75 86 THR A CA 1
ATOM 667 C C . THR A 1 86 ? 5.290 -2.837 6.180 1.00 95.75 86 THR A C 1
ATOM 669 O O . THR A 1 86 ? 5.705 -2.842 5.020 1.00 95.75 86 THR A O 1
ATOM 672 N N . LEU A 1 87 ? 5.736 -1.961 7.086 1.00 94.19 87 LEU A N 1
ATOM 673 C CA . LEU A 1 87 ? 6.769 -0.958 6.813 1.00 94.19 87 LEU A CA 1
ATOM 674 C C . LEU A 1 87 ? 8.132 -1.607 6.553 1.00 94.19 87 LEU A C 1
ATOM 676 O O . LEU A 1 87 ? 8.803 -1.235 5.592 1.00 94.19 87 LEU A O 1
ATOM 680 N N . GLU A 1 88 ? 8.525 -2.586 7.368 1.00 93.00 88 GLU A N 1
ATOM 681 C CA . GLU A 1 88 ? 9.782 -3.325 7.212 1.00 93.00 88 GLU A CA 1
ATOM 682 C C . GLU A 1 88 ? 9.893 -3.956 5.821 1.00 93.00 88 GLU A C 1
ATOM 684 O O . GLU A 1 88 ? 10.886 -3.744 5.125 1.00 93.00 88 GLU A O 1
ATOM 689 N N . HIS A 1 89 ? 8.851 -4.664 5.382 1.00 92.00 89 HIS A N 1
ATOM 690 C CA . HIS A 1 89 ? 8.803 -5.255 4.047 1.00 92.00 89 HIS A CA 1
ATOM 691 C C . HIS A 1 89 ? 8.729 -4.187 2.950 1.00 92.00 89 HIS A C 1
ATOM 693 O O . HIS A 1 89 ? 9.444 -4.272 1.956 1.00 92.00 89 HIS A O 1
ATOM 699 N N . SER A 1 90 ? 7.928 -3.135 3.135 1.00 91.81 90 SER A N 1
ATOM 700 C CA . SER A 1 90 ? 7.802 -2.058 2.142 1.00 91.81 90 SER A CA 1
ATOM 701 C C . SER A 1 90 ? 9.124 -1.326 1.891 1.00 91.81 90 SER A C 1
ATOM 703 O O . SER A 1 90 ? 9.385 -0.919 0.762 1.00 91.81 90 SER A O 1
ATOM 705 N N . ASN A 1 91 ? 9.986 -1.198 2.905 1.00 89.69 91 ASN A N 1
ATOM 706 C CA . ASN A 1 91 ? 11.315 -0.588 2.774 1.00 89.69 91 ASN A CA 1
ATOM 707 C C . ASN A 1 91 ? 12.279 -1.407 1.900 1.00 89.69 91 ASN A C 1
ATOM 709 O O . ASN A 1 91 ? 13.279 -0.867 1.434 1.00 89.69 91 ASN A O 1
ATOM 713 N N . GLN A 1 92 ? 11.991 -2.691 1.678 1.00 86.56 92 GLN A N 1
ATOM 714 C CA . GLN A 1 92 ? 12.769 -3.568 0.799 1.00 86.56 92 GLN A CA 1
ATOM 715 C C . GLN A 1 92 ? 12.288 -3.487 -0.660 1.00 86.56 92 GLN A C 1
ATOM 717 O O . GLN A 1 92 ? 12.979 -3.944 -1.569 1.00 86.56 92 GLN A O 1
ATOM 722 N N . CYS A 1 93 ? 11.125 -2.873 -0.901 1.00 83.12 93 CYS A N 1
ATOM 723 C CA . CYS A 1 93 ? 10.538 -2.702 -2.224 1.00 83.12 93 CYS A CA 1
ATOM 724 C C . CYS A 1 93 ? 10.872 -1.321 -2.788 1.00 83.12 93 CYS A C 1
ATOM 726 O O . CYS A 1 93 ? 10.732 -0.320 -2.093 1.00 83.12 93 CYS A O 1
ATOM 728 N N . SER A 1 94 ? 11.181 -1.221 -4.081 1.00 79.75 94 SER A N 1
ATOM 729 C CA . SER A 1 94 ? 11.235 0.079 -4.771 1.00 79.75 94 SER A CA 1
ATOM 730 C C . SER A 1 94 ? 9.842 0.643 -5.091 1.00 79.75 94 SER A C 1
ATOM 732 O O . SER A 1 94 ? 9.672 1.854 -5.240 1.00 79.75 94 SER A O 1
ATOM 734 N N . LYS A 1 95 ? 8.837 -0.237 -5.190 1.00 82.06 95 LYS A N 1
ATOM 735 C CA . LYS A 1 95 ? 7.410 0.079 -5.346 1.00 82.06 95 LYS A CA 1
ATOM 736 C C . LYS A 1 95 ? 6.577 -0.894 -4.510 1.00 82.06 95 LYS A C 1
ATOM 738 O O . LYS A 1 95 ? 6.214 -1.960 -5.012 1.00 82.06 95 LYS A O 1
ATOM 743 N N . PRO A 1 96 ? 6.308 -0.582 -3.234 1.00 88.62 96 PRO A N 1
ATOM 744 C CA . PRO A 1 96 ? 5.544 -1.471 -2.372 1.00 88.62 96 PRO A CA 1
ATOM 745 C C . PRO A 1 96 ? 4.155 -1.710 -2.948 1.00 88.62 96 PRO A C 1
ATOM 747 O O . PRO A 1 96 ? 3.474 -0.770 -3.361 1.00 88.62 96 PRO A O 1
ATOM 750 N N . ILE A 1 97 ? 3.718 -2.963 -2.935 1.00 90.00 97 ILE A N 1
ATOM 751 C CA . ILE A 1 97 ? 2.328 -3.323 -3.199 1.00 90.00 97 ILE A CA 1
ATOM 752 C C . ILE A 1 97 ? 1.802 -3.967 -1.929 1.00 90.00 97 ILE A C 1
ATOM 754 O O . ILE A 1 97 ? 2.324 -4.994 -1.496 1.00 90.00 97 ILE A O 1
ATOM 758 N N . ILE A 1 98 ? 0.789 -3.349 -1.335 1.00 92.38 98 ILE A N 1
ATOM 759 C CA . ILE A 1 98 ? 0.231 -3.757 -0.048 1.00 92.38 98 ILE A CA 1
ATOM 760 C C . ILE A 1 98 ? -1.206 -4.203 -0.269 1.00 92.38 98 ILE A C 1
ATOM 762 O O . ILE A 1 98 ? -2.004 -3.487 -0.879 1.00 92.38 98 ILE A O 1
ATOM 766 N N . ARG A 1 99 ? -1.536 -5.382 0.250 1.00 91.00 99 ARG A N 1
ATOM 767 C CA . ARG A 1 99 ? -2.904 -5.867 0.369 1.00 91.00 99 ARG A CA 1
ATOM 768 C C . ARG A 1 99 ? -3.459 -5.489 1.735 1.00 91.00 99 ARG A C 1
ATOM 770 O O . ARG A 1 99 ? -2.825 -5.740 2.760 1.00 91.00 99 ARG A O 1
ATOM 777 N N . VAL A 1 100 ? -4.662 -4.932 1.732 1.00 92.31 100 VAL A N 1
ATOM 778 C CA . VAL A 1 100 ? -5.443 -4.598 2.922 1.00 92.31 100 VAL A CA 1
ATOM 779 C C . VAL A 1 100 ? -6.751 -5.384 2.936 1.00 92.31 100 VAL A C 1
ATOM 781 O O . VAL A 1 100 ? -7.328 -5.654 1.881 1.00 92.31 100 VAL A O 1
ATOM 784 N N . LEU A 1 101 ? -7.228 -5.736 4.126 1.00 91.19 101 LEU A N 1
ATOM 785 C CA . LEU A 1 101 ? -8.491 -6.437 4.339 1.00 91.19 101 LEU A CA 1
ATOM 786 C C . LEU A 1 101 ? -9.430 -5.629 5.229 1.00 91.19 101 LEU A C 1
ATOM 788 O O . LEU A 1 101 ? -8.985 -4.936 6.140 1.00 91.19 101 LEU A O 1
ATOM 792 N N . LYS A 1 102 ? -10.733 -5.759 5.002 1.00 88.06 102 LYS A N 1
ATOM 793 C CA . LYS A 1 102 ? -11.778 -5.222 5.873 1.00 88.06 102 LYS A CA 1
ATOM 794 C C . LYS A 1 102 ? -12.887 -6.253 6.043 1.00 88.06 102 LYS A C 1
ATOM 796 O O . LYS A 1 102 ? -13.261 -6.920 5.088 1.00 88.06 102 LYS A O 1
ATOM 801 N N . ASP A 1 103 ? -13.393 -6.392 7.265 1.00 87.62 103 ASP A N 1
ATOM 802 C CA . ASP A 1 103 ? -14.481 -7.320 7.621 1.00 87.62 103 ASP A CA 1
ATOM 803 C C . ASP A 1 103 ? -14.224 -8.806 7.258 1.00 87.62 103 ASP A C 1
ATOM 805 O O . ASP A 1 103 ? -15.144 -9.615 7.241 1.00 87.62 103 ASP A O 1
ATOM 809 N N . GLY A 1 104 ? -12.965 -9.188 7.007 1.00 77.25 104 GLY A N 1
ATOM 810 C CA . GLY A 1 104 ? -12.542 -10.566 6.723 1.00 77.25 104 GLY A CA 1
ATOM 811 C C . GLY A 1 104 ? -12.653 -11.014 5.261 1.00 77.25 104 GLY A C 1
ATOM 812 O O . GLY A 1 104 ? -12.015 -11.998 4.899 1.00 77.25 104 GLY A O 1
ATOM 813 N N . ASP A 1 105 ? -13.395 -10.299 4.414 1.00 77.38 105 ASP A N 1
ATOM 814 C CA . ASP A 1 105 ? -13.635 -10.676 3.012 1.00 77.38 105 ASP A CA 1
ATOM 815 C C . ASP A 1 105 ? -13.363 -9.546 2.001 1.00 77.38 105 ASP A C 1
ATOM 817 O O . ASP A 1 105 ? -12.941 -9.803 0.868 1.00 77.38 105 ASP A O 1
ATOM 821 N N . LYS A 1 106 ? -13.533 -8.278 2.393 1.00 83.06 106 LYS A N 1
ATOM 822 C CA . LYS A 1 106 ? -13.250 -7.138 1.515 1.00 83.06 106 LYS A CA 1
ATOM 823 C C . LYS A 1 106 ? -11.753 -6.991 1.369 1.00 83.06 106 LYS A C 1
ATOM 825 O O . LYS A 1 106 ? -11.044 -6.775 2.348 1.00 83.06 106 LYS A O 1
ATOM 830 N N . THR A 1 107 ? -11.286 -7.049 0.129 1.00 85.69 107 THR A N 1
ATOM 831 C CA . THR A 1 107 ? -9.863 -6.957 -0.184 1.00 85.69 107 THR A CA 1
ATOM 832 C C . THR A 1 107 ? -9.570 -5.717 -1.012 1.00 85.69 107 THR A C 1
ATOM 834 O O . THR A 1 107 ? -10.252 -5.432 -1.995 1.00 85.69 107 THR A O 1
ATOM 837 N N . GLY A 1 108 ? -8.530 -4.993 -0.614 1.00 85.94 108 GLY A N 1
ATOM 838 C CA . GLY A 1 108 ? -7.965 -3.867 -1.336 1.00 85.94 108 GLY A CA 1
ATOM 839 C C . GLY A 1 108 ? -6.484 -4.094 -1.612 1.00 85.94 108 GLY A C 1
ATOM 840 O O . GLY A 1 108 ? -5.786 -4.721 -0.822 1.00 85.94 108 GLY A O 1
ATOM 841 N N . VAL A 1 109 ? -5.993 -3.580 -2.731 1.00 87.75 109 VAL A N 1
ATOM 842 C CA . VAL A 1 109 ? -4.574 -3.546 -3.087 1.00 87.75 109 VAL A CA 1
ATOM 843 C C . VAL A 1 109 ? -4.183 -2.124 -3.460 1.00 87.75 109 VAL A C 1
ATOM 845 O O . VAL A 1 109 ? -4.900 -1.433 -4.188 1.00 87.75 109 VAL A O 1
ATOM 848 N N . ILE A 1 110 ? -3.041 -1.692 -2.936 1.00 89.88 110 ILE A N 1
ATOM 849 C CA . ILE A 1 110 ? -2.510 -0.347 -3.120 1.00 89.88 110 ILE A CA 1
ATOM 850 C C . ILE A 1 110 ? -1.054 -0.473 -3.553 1.00 89.88 110 ILE A C 1
ATOM 852 O O . ILE A 1 110 ? -0.264 -1.152 -2.895 1.00 89.88 110 ILE A O 1
ATOM 856 N N . ARG A 1 111 ? -0.701 0.187 -4.655 1.00 89.44 111 ARG A N 1
ATOM 857 C CA . ARG A 1 111 ? 0.678 0.364 -5.101 1.00 89.44 111 ARG A CA 1
ATOM 858 C C . ARG A 1 111 ? 1.183 1.730 -4.659 1.00 89.44 111 ARG A C 1
ATOM 860 O O . ARG A 1 111 ? 0.533 2.749 -4.896 1.00 89.44 111 ARG A O 1
ATOM 867 N N . PHE A 1 112 ? 2.370 1.734 -4.074 1.00 89.25 112 PHE A N 1
ATOM 868 C CA . PHE A 1 112 ? 3.073 2.922 -3.614 1.00 89.25 112 PHE A CA 1
ATOM 869 C C . PHE A 1 112 ? 4.305 3.197 -4.479 1.00 89.25 112 PHE A C 1
ATOM 871 O O . PHE A 1 112 ? 4.828 2.302 -5.150 1.00 89.25 112 PHE A O 1
ATOM 878 N N . ALA A 1 113 ? 4.773 4.442 -4.460 1.00 86.56 113 ALA A N 1
ATOM 879 C CA . ALA A 1 113 ? 5.978 4.868 -5.159 1.00 86.56 113 ALA A CA 1
ATOM 880 C C . ALA A 1 113 ? 6.828 5.796 -4.285 1.00 86.56 113 ALA A C 1
ATOM 882 O O . ALA A 1 113 ? 6.323 6.748 -3.692 1.00 86.56 113 ALA A O 1
ATOM 883 N N . TRP A 1 114 ? 8.133 5.530 -4.253 1.00 88.00 114 TRP A N 1
ATOM 884 C CA . TRP A 1 114 ? 9.112 6.335 -3.524 1.00 88.00 114 TRP A CA 1
ATOM 885 C C . TRP A 1 114 ? 9.677 7.503 -4.343 1.00 88.00 114 TRP A C 1
ATOM 887 O O . TRP A 1 114 ? 9.596 7.528 -5.573 1.00 88.00 114 TRP A O 1
ATOM 897 N N . GLY A 1 115 ? 10.263 8.467 -3.626 1.00 85.00 115 GLY A N 1
ATOM 898 C CA . GLY A 1 115 ? 10.822 9.748 -4.077 1.00 85.00 115 GLY A CA 1
ATOM 899 C C . GLY A 1 115 ? 9.864 10.653 -4.840 1.00 85.00 115 GLY A C 1
ATOM 900 O O . GLY A 1 115 ? 10.288 11.442 -5.685 1.00 85.00 115 GLY A O 1
ATOM 901 N N . ARG A 1 116 ? 8.575 10.555 -4.519 1.00 82.31 116 ARG A N 1
ATOM 902 C CA . ARG A 1 116 ? 7.550 11.526 -4.926 1.00 82.31 116 ARG A CA 1
ATOM 903 C C . ARG A 1 116 ? 7.021 12.336 -3.738 1.00 82.31 116 ARG A C 1
ATOM 905 O O . ARG A 1 116 ? 6.146 13.183 -3.921 1.00 82.31 116 ARG A O 1
ATOM 912 N N . GLY A 1 117 ? 7.552 12.093 -2.536 1.00 83.12 117 GLY A N 1
ATOM 913 C CA . GLY A 1 117 ? 7.062 12.669 -1.290 1.00 83.12 117 GLY A CA 1
ATOM 914 C C . GLY A 1 117 ? 5.646 12.196 -0.950 1.00 83.12 117 GLY A C 1
ATOM 915 O O . GLY A 1 117 ? 5.030 11.418 -1.679 1.00 83.12 117 GLY A O 1
ATOM 916 N N . ASN A 1 118 ? 5.086 12.713 0.146 1.00 84.50 118 ASN A N 1
ATOM 917 C CA . ASN A 1 118 ? 3.773 12.270 0.638 1.00 84.50 118 ASN A CA 1
ATOM 918 C C . ASN A 1 118 ? 2.629 12.525 -0.360 1.00 84.50 118 ASN A C 1
ATOM 920 O O . ASN A 1 118 ? 1.704 11.721 -0.451 1.00 84.50 118 ASN A O 1
ATOM 924 N N . ALA A 1 119 ? 2.703 13.600 -1.153 1.00 79.38 119 ALA A N 1
ATOM 925 C CA . ALA A 1 119 ? 1.677 13.932 -2.144 1.00 79.38 119 ALA A CA 1
ATOM 926 C C . ALA A 1 119 ? 1.590 12.914 -3.300 1.00 79.38 119 ALA A C 1
ATOM 928 O O . ALA A 1 119 ? 0.514 12.724 -3.871 1.00 79.38 119 ALA A O 1
ATOM 929 N N . GLY A 1 120 ? 2.707 12.258 -3.635 1.00 80.25 120 GLY A N 1
ATOM 930 C CA . GLY A 1 120 ? 2.806 11.267 -4.710 1.00 80.25 120 GLY A CA 1
ATOM 931 C C . GLY A 1 120 ? 3.058 9.838 -4.227 1.00 80.25 120 GLY A C 1
ATOM 932 O O . GLY A 1 120 ? 3.460 9.001 -5.032 1.00 80.25 120 GLY A O 1
ATOM 933 N N . LEU A 1 121 ? 2.842 9.578 -2.934 1.00 85.56 121 LEU A N 1
ATOM 934 C CA . LEU A 1 121 ? 3.138 8.307 -2.271 1.00 85.56 121 LEU A CA 1
ATOM 935 C C . LEU A 1 121 ? 2.311 7.139 -2.825 1.00 85.56 121 LEU A C 1
ATOM 937 O O . LEU A 1 121 ? 2.800 6.016 -2.922 1.00 85.56 121 LEU A O 1
ATOM 941 N N . ILE A 1 122 ? 1.055 7.408 -3.183 1.00 88.50 122 ILE A N 1
ATOM 942 C CA . ILE A 1 122 ? 0.111 6.422 -3.717 1.00 88.50 122 ILE A CA 1
ATOM 943 C C . ILE A 1 122 ? 0.129 6.530 -5.236 1.00 88.50 122 ILE A C 1
ATOM 945 O O . ILE A 1 122 ? -0.169 7.588 -5.789 1.00 88.50 122 ILE A O 1
ATOM 949 N N . ASP A 1 123 ? 0.473 5.432 -5.899 1.00 84.56 123 ASP A N 1
ATOM 950 C CA . ASP A 1 123 ? 0.624 5.375 -7.352 1.00 84.56 123 ASP A CA 1
ATOM 951 C C . ASP A 1 123 ? -0.605 4.759 -8.032 1.00 84.56 123 ASP A C 1
ATOM 953 O O . ASP A 1 123 ? -1.025 5.242 -9.079 1.00 84.56 123 ASP A O 1
ATOM 957 N N . ASP A 1 124 ? -1.204 3.714 -7.446 1.00 80.81 124 ASP A N 1
ATOM 958 C CA . ASP A 1 124 ? -2.400 3.064 -8.000 1.00 80.81 124 ASP A CA 1
ATOM 959 C C . ASP A 1 124 ? -3.198 2.294 -6.935 1.00 80.81 124 ASP A C 1
ATOM 961 O O . ASP A 1 124 ? -2.637 1.655 -6.047 1.00 80.81 124 ASP A O 1
ATOM 965 N N . HIS A 1 125 ? -4.523 2.337 -7.044 1.00 81.81 125 HIS A N 1
ATOM 966 C CA . HIS A 1 125 ? -5.472 1.546 -6.251 1.00 81.81 125 HIS A CA 1
ATOM 967 C C . HIS A 1 125 ? -6.769 1.251 -7.033 1.00 81.81 125 HIS A C 1
ATOM 969 O O . HIS A 1 125 ? -7.804 0.921 -6.448 1.00 81.81 125 HIS A O 1
ATOM 975 N N . SER A 1 126 ? -6.744 1.418 -8.358 1.00 69.94 126 SER A N 1
ATOM 976 C CA . SER A 1 126 ? -7.926 1.421 -9.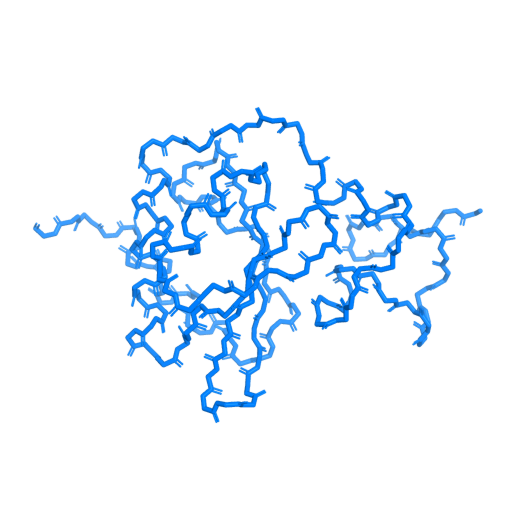233 1.00 69.94 126 SER A CA 1
ATOM 977 C C . SER A 1 126 ? -8.686 0.090 -9.272 1.00 69.94 126 SER A C 1
ATOM 979 O O . SER A 1 126 ? -9.889 0.068 -9.522 1.00 69.94 126 SER A O 1
ATOM 981 N N . ALA A 1 127 ? -8.016 -1.014 -8.950 1.00 64.12 127 ALA A N 1
ATOM 982 C CA . ALA A 1 127 ? -8.613 -2.344 -8.893 1.00 64.12 127 ALA A CA 1
ATOM 983 C C . ALA A 1 127 ? -9.339 -2.666 -7.568 1.00 64.12 127 ALA A C 1
ATOM 985 O O . ALA A 1 127 ? -9.877 -3.763 -7.413 1.00 64.12 127 ALA A O 1
ATOM 986 N N . SER A 1 128 ? -9.353 -1.743 -6.601 1.00 72.38 128 SER A N 1
ATOM 987 C CA . SER A 1 128 ? -9.863 -1.989 -5.246 1.00 72.38 128 SER A CA 1
ATOM 988 C C . SER A 1 128 ? -11.277 -1.442 -5.053 1.00 72.38 128 SER A C 1
ATOM 990 O O . SER A 1 128 ? -11.474 -0.274 -4.702 1.00 72.38 128 SER A O 1
ATOM 992 N N . TYR A 1 129 ? -12.282 -2.297 -5.258 1.00 68.75 129 TYR A N 1
ATOM 993 C CA . TYR A 1 129 ? -13.686 -1.923 -5.082 1.00 68.75 129 TYR A CA 1
ATOM 994 C C . TYR A 1 129 ? -13.993 -1.549 -3.621 1.00 68.75 129 TYR A C 1
ATOM 996 O O . TYR A 1 129 ? -13.655 -2.277 -2.692 1.00 68.75 129 TYR A O 1
ATOM 1004 N N . GLY A 1 130 ? -14.631 -0.395 -3.408 1.00 76.94 130 GLY A N 1
ATOM 1005 C CA . GLY A 1 130 ? -15.005 0.095 -2.073 1.00 76.94 130 GLY A CA 1
ATOM 1006 C C . GLY A 1 130 ? -13.867 0.705 -1.239 1.00 76.94 130 GLY A C 1
ATOM 1007 O O . GLY A 1 130 ? -14.139 1.257 -0.175 1.00 76.94 130 GLY A O 1
ATOM 1008 N N . LEU A 1 131 ? -12.617 0.668 -1.716 1.00 85.38 131 LEU A N 1
ATOM 1009 C CA . LEU A 1 131 ? -11.460 1.244 -1.015 1.00 85.38 131 LEU A CA 1
ATOM 1010 C C . LEU A 1 131 ? -11.288 2.751 -1.280 1.00 85.38 131 LEU A C 1
ATOM 1012 O O . LEU A 1 131 ? -10.741 3.460 -0.443 1.00 85.38 131 LEU A O 1
ATOM 1016 N N . GLY A 1 132 ? -11.775 3.258 -2.419 1.00 85.38 132 GLY A N 1
ATOM 1017 C CA . GLY A 1 132 ? -11.475 4.616 -2.901 1.00 85.38 132 GLY A CA 1
ATOM 1018 C C . GLY A 1 132 ? -11.770 5.742 -1.904 1.00 85.38 132 GLY A C 1
ATOM 1019 O O . GLY A 1 132 ? -10.935 6.620 -1.717 1.00 85.38 132 GLY A O 1
ATOM 1020 N N . LEU A 1 133 ? -12.907 5.690 -1.199 1.00 88.19 133 LEU A N 1
ATOM 1021 C CA . LEU A 1 133 ? -13.232 6.698 -0.181 1.00 88.19 133 LEU A CA 1
ATOM 1022 C C . LEU A 1 133 ? -12.209 6.708 0.964 1.00 88.19 133 LEU A C 1
ATOM 1024 O O . LEU A 1 133 ? -11.829 7.775 1.442 1.00 88.19 133 LEU A O 1
ATOM 1028 N N . ALA A 1 134 ? -11.743 5.525 1.372 1.00 92.38 134 ALA A N 1
ATOM 1029 C CA . ALA A 1 134 ? -10.776 5.398 2.451 1.00 92.38 134 ALA A CA 1
ATOM 1030 C C . ALA A 1 134 ? -9.392 5.916 2.057 1.00 92.38 134 ALA A C 1
ATOM 1032 O O . ALA A 1 134 ? -8.719 6.543 2.876 1.00 92.38 134 ALA A O 1
ATOM 1033 N N . ILE A 1 135 ? -9.006 5.718 0.790 1.00 91.56 135 ILE A N 1
ATOM 1034 C CA . ILE A 1 135 ? -7.791 6.306 0.217 1.00 91.56 135 ILE A CA 1
ATOM 1035 C C . ILE A 1 135 ? -7.860 7.828 0.281 1.00 91.56 135 ILE A C 1
ATOM 1037 O O . ILE A 1 135 ? -6.935 8.447 0.792 1.00 91.56 135 ILE A O 1
ATOM 1041 N N . GLU A 1 136 ? -8.940 8.439 -0.204 1.00 90.38 136 GLU A N 1
ATOM 1042 C CA . GLU A 1 136 ? -9.051 9.902 -0.261 1.00 90.38 136 GLU A CA 1
ATOM 1043 C C . GLU A 1 136 ? -9.056 10.546 1.136 1.00 90.38 136 GLU A C 1
ATOM 1045 O O . GLU A 1 136 ? -8.402 11.570 1.364 1.00 90.38 136 GLU A O 1
ATOM 1050 N N . GLN A 1 137 ? -9.708 9.910 2.113 1.00 90.38 137 GLN A N 1
ATOM 1051 C CA . GLN A 1 137 ? -9.646 10.343 3.513 1.00 90.38 137 GLN A CA 1
ATOM 1052 C C . GLN A 1 137 ? -8.230 10.221 4.090 1.00 90.38 137 GLN A C 1
ATOM 1054 O O . GLN A 1 137 ? -7.726 11.173 4.689 1.00 90.38 137 GLN A O 1
ATOM 1059 N N . ALA A 1 138 ? -7.554 9.093 3.857 1.00 91.75 138 ALA A N 1
ATOM 1060 C CA . ALA A 1 138 ? -6.187 8.889 4.325 1.00 91.75 138 ALA A CA 1
ATOM 1061 C C . ALA A 1 138 ? -5.191 9.845 3.639 1.00 91.75 138 ALA A C 1
ATOM 1063 O O . ALA A 1 138 ? -4.296 10.370 4.295 1.00 91.75 138 ALA A O 1
ATOM 1064 N N . ARG A 1 139 ? -5.380 10.163 2.351 1.00 89.25 139 ARG A N 1
ATOM 1065 C CA . ARG A 1 139 ? -4.591 11.171 1.615 1.00 89.25 139 ARG A CA 1
ATOM 1066 C C . ARG A 1 139 ? -4.739 12.563 2.202 1.00 89.25 139 ARG A C 1
ATOM 1068 O O . ARG A 1 139 ? -3.751 13.277 2.337 1.00 89.25 139 ARG A O 1
ATOM 1075 N N . SER A 1 140 ? -5.961 12.933 2.569 1.00 85.94 140 SER A N 1
ATOM 1076 C CA . SER A 1 140 ? -6.233 14.229 3.195 1.00 85.94 140 SER A CA 1
ATOM 1077 C C . SER A 1 140 ? -5.503 14.366 4.535 1.00 85.94 140 SER A C 1
ATOM 1079 O O . SER A 1 140 ? -4.980 15.435 4.842 1.00 85.94 140 SER A O 1
ATOM 1081 N N . ALA A 1 141 ? -5.394 13.272 5.296 1.00 76.81 141 ALA A N 1
ATOM 1082 C CA . ALA A 1 141 ? -4.644 13.239 6.550 1.00 76.81 141 ALA A CA 1
ATOM 1083 C C . ALA A 1 141 ? -3.124 13.402 6.352 1.00 76.81 141 ALA A C 1
ATOM 1085 O O . ALA A 1 141 ? -2.477 14.019 7.189 1.00 76.81 141 ALA A O 1
ATOM 1086 N N . LEU A 1 142 ? -2.561 12.925 5.233 1.00 80.69 142 LEU A N 1
ATOM 1087 C CA . LEU A 1 142 ? -1.141 13.126 4.891 1.00 80.69 142 LEU A CA 1
ATOM 1088 C C . LEU A 1 142 ? -0.794 14.574 4.519 1.00 80.69 142 LEU A C 1
ATOM 1090 O O . LEU A 1 142 ? 0.372 14.961 4.577 1.00 80.69 142 LEU A O 1
ATOM 1094 N N . ALA A 1 143 ? -1.787 15.347 4.073 1.00 68.19 143 ALA A N 1
ATOM 1095 C CA . ALA A 1 143 ? -1.629 16.745 3.679 1.00 68.19 143 ALA A CA 1
ATOM 1096 C C . ALA A 1 143 ? -1.858 17.726 4.842 1.00 68.19 143 ALA A C 1
ATOM 1098 O O . ALA A 1 143 ? -1.521 18.906 4.722 1.00 68.19 143 ALA A O 1
ATOM 1099 N N . ALA A 1 144 ? -2.434 17.262 5.953 1.00 58.78 144 ALA A N 1
ATOM 1100 C CA . ALA A 1 144 ? -2.609 18.074 7.146 1.00 58.78 144 ALA A CA 1
ATOM 1101 C C . ALA A 1 144 ? -1.265 18.213 7.890 1.00 58.78 144 ALA A C 1
ATOM 1103 O O . ALA A 1 144 ? -0.549 17.220 8.039 1.00 58.78 144 ALA A O 1
ATOM 1104 N N . PRO A 1 145 ? -0.894 19.414 8.373 1.00 45.50 145 PRO A N 1
ATOM 1105 C CA . PRO A 1 145 ? 0.240 19.541 9.280 1.00 45.50 145 PRO A CA 1
ATOM 1106 C C . PRO A 1 145 ? -0.029 18.691 10.528 1.00 45.50 145 PRO A C 1
ATOM 1108 O O . PRO A 1 145 ? -1.146 18.702 11.052 1.00 45.50 145 PRO A O 1
ATOM 1111 N N . ALA A 1 146 ? 0.978 17.931 10.9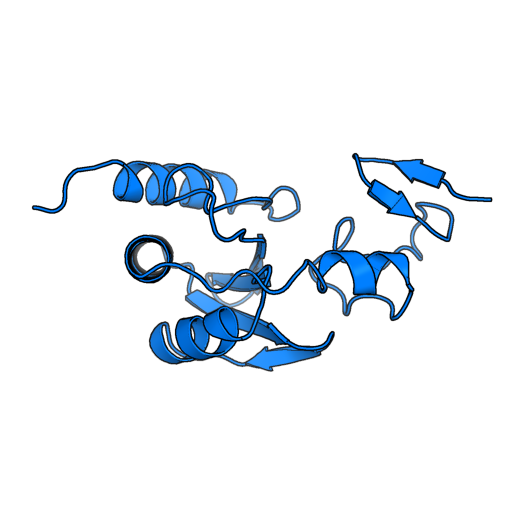70 1.00 43.44 146 ALA A N 1
ATOM 1112 C CA . ALA A 1 146 ? 0.885 17.154 12.202 1.00 43.44 146 ALA A CA 1
ATOM 1113 C C . ALA A 1 146 ? 0.458 18.074 13.368 1.00 43.44 146 ALA A C 1
ATOM 1115 O O . ALA A 1 146 ? 0.936 19.213 13.413 1.00 43.44 146 ALA A O 1
ATOM 1116 N N . PRO A 1 147 ? -0.452 17.624 14.253 1.00 44.25 147 PRO A N 1
ATOM 1117 C CA . PRO A 1 147 ? -0.855 18.400 15.423 1.00 44.25 147 PRO A CA 1
ATOM 1118 C C . PRO A 1 147 ? 0.315 18.671 16.375 1.00 44.25 147 PRO A C 1
ATOM 1120 O O . PRO A 1 147 ? 1.234 17.821 16.452 1.00 44.25 147 PRO A O 1
#

Radius of gyration: 15.07 Å; Cα contacts (8 Å, |Δi|>4): 254; chains: 1; bounding box: 31×35×46 Å

Secondary structure (DSSP, 8-state):
--EEETTEEESS-SSTT---TTT-TTSPPPS-HHHHHHH----PPPPHHHHHHHHHHHHHHHHTT-EEEEEEETTEEEE--SHHHHHHHHTT-SS-EEEEEETTTEEEEEEE-SSSTGGG-EEE-TT-TTTHHHHHHHHHHHHSPP-

Nearest PDB structures (foldseek):
  4rsw-assembly1_B  TM=4.005E-01  e=3.363E+00  Pseudomonas syringae pv. syringae
  4d52-assembly3_C  TM=3.633E-01  e=8.568E+00  Aspergillus fumigatus

Mean predicted aligned error: 10.21 Å

Sequence (147 aa):
MTIVNAGHTHPHAHDQSCHCVACRPLERPCGCFGCQQLVQAPNMMPTDIERQGLQQFLQSLTQQGWLPHEVMLDGAWQHTPSIEQTLEHSNQCSKPIIRVLKDGDKTGVIRFAWGRGNAGLIDDHSASYGLGLAIEQARSALAAPAP

Organism: NCBI:txid556534